Protein AF-T1GK92-F1 (afdb_monomer)

Sequence (75 aa):
MFYIIKTTIKATVSAYNTYKDPRVEHLPLVGSPFPVFAIVALYLLFSLKWGPRWMQTRKAYDLKNLIAIYNGIQV

Radius of gyration: 19.01 Å; Cα contacts (8 Å, |Δi|>4): 16; chains: 1; bounding box: 47×26×44 Å

Structure (mmCIF, N/CA/C/O backbone):
data_AF-T1GK92-F1
#
_entry.id   AF-T1GK92-F1
#
loop_
_atom_site.group_PDB
_atom_site.id
_atom_site.type_symbol
_atom_site.label_atom_id
_atom_site.label_alt_id
_atom_site.label_comp_id
_atom_site.label_asym_id
_atom_site.label_entity_id
_atom_site.label_seq_id
_atom_site.pdbx_PDB_ins_code
_atom_site.Cartn_x
_atom_site.Cartn_y
_atom_site.Cartn_z
_atom_site.occupancy
_atom_site.B_iso_or_equiv
_atom_site.auth_seq_id
_atom_site.auth_comp_id
_atom_site.auth_asym_id
_atom_site.auth_atom_id
_atom_site.pdbx_PDB_model_num
ATOM 1 N N . MET A 1 1 ? 26.019 9.818 -2.098 1.00 63.84 1 MET A N 1
ATOM 2 C CA . MET A 1 1 ? 24.642 9.356 -1.798 1.00 63.84 1 MET A CA 1
ATOM 3 C C . MET A 1 1 ? 23.736 9.352 -3.036 1.00 63.84 1 MET A C 1
ATOM 5 O O . MET A 1 1 ? 23.316 8.284 -3.455 1.00 63.84 1 MET A O 1
ATOM 9 N N . PHE A 1 2 ? 23.480 10.505 -3.673 1.00 84.38 2 PHE A N 1
ATOM 10 C CA . PHE A 1 2 ? 22.537 10.616 -4.804 1.00 84.38 2 PHE A CA 1
ATOM 11 C C . PHE A 1 2 ? 22.888 9.773 -6.037 1.00 84.38 2 PHE A C 1
ATOM 13 O O . PHE A 1 2 ? 21.990 9.259 -6.698 1.00 84.38 2 PHE A O 1
ATOM 20 N N . TYR A 1 3 ? 24.178 9.615 -6.339 1.00 90.50 3 TYR A N 1
ATOM 21 C CA . TYR A 1 3 ? 24.633 8.803 -7.469 1.00 90.50 3 TYR A CA 1
ATOM 22 C C . TYR A 1 3 ? 24.245 7.330 -7.305 1.00 90.50 3 TYR A C 1
ATOM 24 O O . TYR A 1 3 ? 23.620 6.760 -8.189 1.00 90.50 3 TYR A O 1
ATOM 32 N N . ILE A 1 4 ? 24.526 6.754 -6.132 1.00 91.12 4 ILE A N 1
ATOM 33 C CA . ILE A 1 4 ? 24.197 5.360 -5.810 1.00 91.12 4 ILE A CA 1
ATOM 34 C C . ILE A 1 4 ? 22.687 5.138 -5.926 1.00 91.12 4 ILE A C 1
ATOM 36 O O . ILE A 1 4 ? 22.264 4.226 -6.622 1.00 91.12 4 ILE A O 1
ATOM 40 N N . ILE A 1 5 ? 21.875 6.027 -5.343 1.00 90.06 5 ILE A N 1
ATOM 41 C CA . ILE A 1 5 ? 20.407 5.942 -5.415 1.00 90.06 5 ILE A CA 1
ATOM 42 C C . ILE A 1 5 ? 19.922 5.947 -6.870 1.00 90.06 5 ILE A C 1
ATOM 44 O O . ILE A 1 5 ? 19.131 5.089 -7.259 1.00 90.06 5 ILE A O 1
ATOM 48 N N . LYS A 1 6 ? 20.410 6.882 -7.697 1.00 91.50 6 LYS A N 1
ATOM 49 C CA . LYS A 1 6 ? 20.036 6.947 -9.119 1.00 91.50 6 LYS A CA 1
ATOM 50 C C . LYS A 1 6 ? 20.436 5.679 -9.873 1.00 91.50 6 LYS A C 1
ATOM 52 O O . LYS A 1 6 ? 19.665 5.214 -10.710 1.00 91.50 6 LYS A O 1
ATOM 57 N N . THR A 1 7 ? 21.608 5.124 -9.583 1.00 92.25 7 THR A N 1
ATOM 58 C CA . THR A 1 7 ? 22.095 3.894 -10.217 1.00 92.25 7 THR A CA 1
ATOM 59 C C . THR A 1 7 ? 21.242 2.691 -9.830 1.00 92.25 7 THR A C 1
ATOM 61 O O . THR A 1 7 ? 20.809 1.959 -10.716 1.00 92.25 7 THR A O 1
ATOM 64 N N . THR A 1 8 ? 20.911 2.525 -8.548 1.00 90.38 8 THR A N 1
ATOM 65 C CA . THR A 1 8 ? 20.057 1.422 -8.084 1.00 90.38 8 THR A CA 1
ATOM 66 C C . THR A 1 8 ? 18.650 1.520 -8.666 1.00 90.38 8 THR A C 1
ATOM 68 O O . THR A 1 8 ? 18.126 0.534 -9.171 1.00 90.38 8 THR A O 1
ATOM 71 N N . ILE A 1 9 ? 18.060 2.721 -8.683 1.00 91.38 9 ILE A N 1
ATOM 72 C CA . ILE A 1 9 ? 16.742 2.956 -9.290 1.00 91.38 9 ILE A CA 1
ATOM 73 C C . ILE A 1 9 ? 16.752 2.583 -1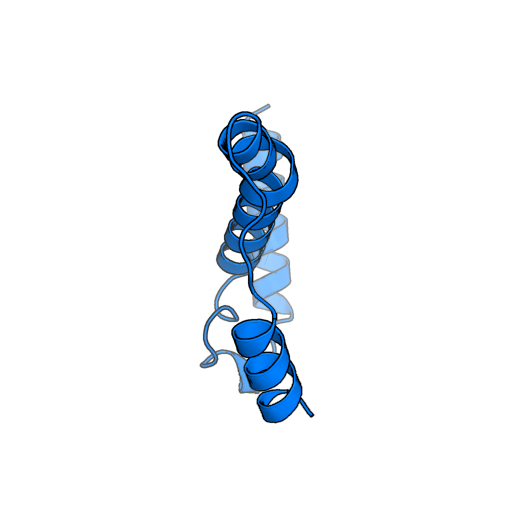0.776 1.00 91.38 9 ILE A C 1
ATOM 75 O O . ILE A 1 9 ? 15.864 1.868 -11.239 1.00 91.38 9 ILE A O 1
ATOM 79 N N . LYS A 1 10 ? 17.767 3.028 -11.527 1.00 91.56 10 LYS A N 1
ATOM 80 C CA . LYS A 1 10 ? 17.908 2.673 -12.945 1.00 91.56 10 LYS A CA 1
ATOM 81 C C . LYS A 1 10 ? 18.075 1.170 -13.146 1.00 91.56 10 LYS A C 1
ATOM 83 O O . LYS A 1 10 ? 17.454 0.625 -14.052 1.00 91.56 10 LYS A O 1
ATOM 88 N N . ALA A 1 11 ? 18.869 0.506 -12.309 1.00 91.94 11 ALA A N 1
ATOM 89 C CA . ALA A 1 11 ? 19.064 -0.938 -12.378 1.00 91.94 11 ALA A CA 1
ATOM 90 C C . ALA A 1 11 ? 17.747 -1.699 -12.147 1.00 91.94 11 ALA A C 1
ATOM 92 O O . ALA A 1 11 ? 17.400 -2.559 -12.953 1.00 91.94 11 ALA A O 1
ATOM 93 N N . THR A 1 12 ? 16.973 -1.332 -11.120 1.00 89.00 12 THR A N 1
ATOM 94 C CA . THR A 1 12 ? 15.669 -1.949 -10.828 1.00 89.00 12 THR A CA 1
ATOM 95 C C . THR A 1 12 ? 14.669 -1.746 -11.964 1.00 89.00 12 THR A C 1
ATOM 97 O O . THR A 1 12 ? 14.000 -2.693 -12.370 1.00 89.00 12 THR A O 1
ATOM 100 N N . VAL A 1 13 ? 14.577 -0.532 -12.514 1.00 91.25 13 VAL A N 1
ATOM 101 C CA . VAL A 1 13 ? 13.677 -0.239 -13.644 1.00 91.25 13 VAL A CA 1
ATOM 102 C C . VAL A 1 13 ? 14.107 -0.986 -14.905 1.00 91.25 13 VAL A C 1
ATOM 104 O O . VAL A 1 13 ? 13.264 -1.513 -15.626 1.00 91.25 13 VAL A O 1
ATOM 107 N N . SER A 1 14 ? 15.412 -1.066 -15.164 1.00 92.88 14 SER A N 1
ATOM 108 C CA . SER A 1 14 ? 15.956 -1.807 -16.303 1.00 92.88 14 SER A CA 1
ATOM 109 C C . SER A 1 14 ? 15.644 -3.302 -16.201 1.00 92.88 14 SER A C 1
ATOM 111 O O . SER A 1 14 ? 15.109 -3.888 -17.141 1.00 92.88 14 SER A O 1
ATOM 113 N N . ALA A 1 15 ? 15.889 -3.906 -15.034 1.00 92.69 15 ALA A N 1
ATOM 114 C CA . ALA A 1 15 ? 15.546 -5.299 -14.768 1.00 92.69 15 ALA A CA 1
ATOM 115 C C . ALA A 1 15 ? 14.040 -5.554 -14.939 1.00 92.69 15 ALA A C 1
ATOM 117 O O . ALA A 1 15 ? 13.659 -6.490 -15.638 1.00 92.69 15 ALA A O 1
ATOM 118 N N . TYR A 1 16 ? 13.187 -4.684 -14.386 1.00 91.19 16 TYR A N 1
ATOM 119 C CA . TYR A 1 16 ? 11.736 -4.786 -14.547 1.00 91.19 16 TYR A CA 1
ATOM 120 C C . TYR A 1 16 ? 11.318 -4.798 -16.020 1.00 91.19 16 TYR A C 1
ATOM 122 O O . TYR A 1 16 ? 10.589 -5.682 -16.454 1.00 91.19 16 TYR A O 1
ATOM 130 N N . ASN A 1 17 ? 11.839 -3.861 -16.811 1.00 91.25 17 ASN A N 1
ATOM 131 C CA . ASN A 1 17 ? 11.521 -3.767 -18.235 1.00 91.25 17 ASN A CA 1
ATOM 132 C C . ASN A 1 17 ? 12.094 -4.919 -19.072 1.00 91.25 17 ASN A C 1
ATOM 134 O O . ASN A 1 17 ? 11.561 -5.198 -20.141 1.00 91.25 17 ASN A O 1
ATOM 138 N N . THR A 1 18 ? 13.161 -5.573 -18.605 1.00 93.69 18 THR A N 1
ATOM 139 C CA . THR A 1 18 ? 13.802 -6.697 -19.308 1.00 93.69 18 THR A CA 1
ATOM 140 C C . THR A 1 18 ? 13.015 -7.994 -19.127 1.00 93.69 18 THR A C 1
ATOM 142 O O . THR A 1 18 ? 12.926 -8.788 -20.057 1.00 93.69 18 THR A O 1
ATOM 145 N N . TYR A 1 19 ? 12.431 -8.201 -17.943 1.00 91.25 19 TYR A N 1
ATOM 146 C CA . TYR A 1 19 ? 11.744 -9.445 -17.575 1.00 91.25 19 TYR A CA 1
ATOM 147 C C . TYR A 1 19 ? 10.218 -9.309 -17.462 1.00 91.25 19 TYR A C 1
ATOM 149 O O . TYR A 1 19 ? 9.559 -10.244 -17.006 1.00 91.25 19 TYR A O 1
ATOM 157 N N . LYS A 1 20 ? 9.636 -8.164 -17.843 1.00 91.00 20 LYS A N 1
ATOM 158 C CA . LYS A 1 20 ? 8.178 -7.975 -17.826 1.00 91.00 20 LYS A CA 1
ATOM 159 C C . LYS A 1 20 ? 7.487 -8.943 -18.792 1.00 91.00 20 LYS A C 1
ATOM 161 O O . LYS A 1 20 ? 7.953 -9.161 -19.908 1.00 91.00 20 LYS A O 1
ATOM 166 N N . ASP A 1 21 ? 6.347 -9.484 -18.373 1.00 93.38 21 ASP A N 1
ATOM 167 C CA . ASP A 1 21 ? 5.493 -10.300 -19.235 1.00 93.38 21 ASP A CA 1
ATOM 168 C C . ASP A 1 21 ? 4.560 -9.384 -20.055 1.00 93.38 21 ASP A C 1
ATOM 170 O O . ASP A 1 21 ? 3.738 -8.669 -19.470 1.00 93.38 21 ASP A O 1
ATOM 174 N N . PRO A 1 22 ? 4.645 -9.388 -21.399 1.00 92.44 22 PRO A N 1
ATOM 175 C CA . PRO A 1 22 ? 3.842 -8.505 -22.245 1.00 92.44 22 PRO A CA 1
ATOM 176 C C . PRO A 1 22 ? 2.336 -8.785 -22.156 1.00 92.44 22 PRO A C 1
ATOM 178 O O . PRO A 1 22 ? 1.527 -7.903 -22.443 1.00 92.44 22 PRO A O 1
ATOM 181 N N . ARG A 1 23 ? 1.922 -9.986 -21.730 1.00 94.50 23 ARG A N 1
ATOM 182 C CA . ARG A 1 23 ? 0.499 -10.360 -21.644 1.00 94.50 23 ARG A CA 1
ATOM 183 C C . ARG A 1 23 ? -0.254 -9.562 -20.584 1.00 94.50 23 ARG A C 1
ATOM 185 O O . ARG A 1 23 ? -1.459 -9.377 -20.711 1.00 94.50 23 ARG A O 1
ATOM 192 N N . VAL A 1 24 ? 0.447 -9.086 -19.558 1.00 93.69 24 VAL A N 1
ATOM 193 C CA . VAL A 1 24 ? -0.138 -8.389 -18.401 1.00 93.69 24 VAL A CA 1
ATOM 194 C C . VAL A 1 24 ? 0.186 -6.897 -18.373 1.00 93.69 24 VAL A C 1
ATOM 196 O O . VAL A 1 24 ? -0.273 -6.194 -17.482 1.00 93.69 24 VAL A O 1
ATOM 199 N N . GLU A 1 25 ? 0.946 -6.384 -19.344 1.00 89.56 25 GLU A N 1
ATOM 200 C CA . GLU A 1 25 ? 1.414 -4.990 -19.350 1.00 89.56 25 GLU A CA 1
ATOM 201 C C . GLU A 1 25 ? 0.270 -3.963 -19.396 1.00 89.56 25 GLU A C 1
ATOM 203 O O . GLU A 1 25 ? 0.385 -2.874 -18.839 1.00 89.56 25 GLU A O 1
ATOM 208 N N . HIS A 1 26 ? -0.856 -4.326 -20.012 1.00 90.88 26 HIS A N 1
ATOM 209 C CA . HIS A 1 26 ? -2.053 -3.487 -20.080 1.00 90.88 26 HIS A CA 1
ATOM 210 C C . HIS A 1 26 ? -2.835 -3.424 -18.756 1.00 90.88 26 HIS A C 1
ATOM 212 O O . HIS A 1 26 ? -3.752 -2.610 -18.627 1.00 90.88 26 HIS A O 1
ATOM 218 N N . LEU A 1 27 ? -2.515 -4.287 -17.785 1.00 94.50 27 LEU A N 1
ATOM 219 C CA . LEU A 1 27 ? -3.212 -4.323 -16.506 1.00 94.50 27 LEU A CA 1
ATOM 220 C C . LEU A 1 27 ? -2.816 -3.122 -15.633 1.00 94.50 27 LEU A C 1
ATOM 222 O O . LEU A 1 27 ? -1.654 -2.693 -15.619 1.00 94.50 27 LEU A O 1
ATOM 226 N N . PRO A 1 28 ? -3.764 -2.578 -14.852 1.00 93.38 28 PRO A N 1
ATOM 227 C CA . PRO A 1 28 ? -3.470 -1.485 -13.938 1.00 93.38 28 PRO A CA 1
ATOM 228 C C . PRO A 1 28 ? -2.402 -1.903 -12.919 1.00 93.38 28 PRO A C 1
ATOM 230 O O . PRO A 1 28 ? -2.378 -3.040 -12.460 1.00 93.38 28 PRO A O 1
ATOM 233 N N . LEU A 1 29 ? -1.536 -0.957 -12.538 1.00 92.31 29 LEU A N 1
ATOM 234 C CA . LEU A 1 29 ? -0.428 -1.130 -11.578 1.00 92.31 29 LEU A CA 1
ATOM 235 C C . LEU A 1 29 ? 0.747 -2.010 -12.050 1.00 92.31 29 LEU A C 1
ATOM 237 O O . LEU A 1 29 ? 1.749 -2.075 -11.341 1.00 92.31 29 LEU A O 1
ATOM 241 N N . VAL A 1 30 ? 0.678 -2.617 -13.241 1.00 91.19 30 VAL A N 1
ATOM 242 C CA . VAL A 1 30 ? 1.723 -3.515 -13.782 1.00 91.19 30 VAL A CA 1
ATOM 243 C C . VAL A 1 30 ? 2.681 -2.803 -14.753 1.00 91.19 30 VAL A C 1
ATOM 245 O O . VAL A 1 30 ? 3.749 -3.311 -15.071 1.00 91.19 30 VAL A O 1
ATOM 248 N N . GLY A 1 31 ? 2.389 -1.581 -15.200 1.00 85.75 31 GLY A N 1
ATOM 249 C CA . GLY A 1 31 ? 3.293 -0.851 -16.107 1.00 85.75 31 GLY A CA 1
ATOM 250 C C . GLY A 1 31 ? 4.637 -0.435 -15.478 1.00 85.75 31 GLY A C 1
ATOM 251 O O . GLY A 1 31 ? 5.609 -0.170 -16.181 1.00 85.75 31 GLY A O 1
ATOM 252 N N . SER A 1 32 ? 4.721 -0.360 -14.148 1.00 87.69 32 SER A N 1
ATOM 253 C CA . SER A 1 32 ? 5.918 0.060 -13.414 1.00 87.69 32 SER A CA 1
ATOM 254 C C . SER A 1 32 ? 5.894 -0.525 -12.000 1.00 87.69 32 SER A C 1
ATOM 256 O O . SER A 1 32 ? 4.808 -0.697 -11.452 1.00 87.69 32 SER A O 1
ATOM 258 N N . PRO A 1 33 ? 7.048 -0.773 -11.354 1.00 87.69 33 PRO A N 1
ATOM 259 C CA . PRO A 1 33 ? 7.069 -1.237 -9.969 1.00 87.69 33 PRO A CA 1
ATOM 260 C C . PRO A 1 33 ? 6.729 -0.130 -8.952 1.00 87.69 33 PRO A C 1
ATOM 262 O O . PRO A 1 33 ? 6.304 -0.421 -7.835 1.00 87.69 33 PRO A O 1
ATOM 265 N N . PHE A 1 34 ? 6.903 1.152 -9.304 1.00 91.88 34 PHE A N 1
ATOM 266 C CA . PHE A 1 34 ? 6.738 2.261 -8.351 1.00 91.88 34 PHE A CA 1
ATOM 267 C C . PHE A 1 34 ? 5.317 2.446 -7.800 1.00 91.88 34 PHE A C 1
ATOM 269 O O . PHE A 1 34 ? 5.210 2.692 -6.598 1.00 91.88 34 PHE A O 1
ATOM 276 N N . PRO A 1 35 ? 4.235 2.330 -8.596 1.00 93.25 35 PRO A N 1
ATOM 277 C CA . PRO A 1 35 ? 2.870 2.438 -8.088 1.00 93.25 35 PRO A CA 1
ATOM 278 C C . PRO A 1 35 ? 2.580 1.477 -6.931 1.00 93.25 35 PRO A C 1
ATOM 280 O O . PRO A 1 35 ? 2.046 1.900 -5.908 1.00 93.25 35 PRO A O 1
ATOM 283 N N . VAL A 1 36 ? 2.994 0.211 -7.043 1.00 93.56 36 VAL A N 1
ATOM 284 C CA . VAL A 1 36 ? 2.791 -0.791 -5.984 1.00 93.56 36 VAL A CA 1
ATOM 285 C C . VAL A 1 36 ? 3.572 -0.415 -4.726 1.00 93.56 36 VAL A C 1
ATOM 287 O O . VAL A 1 36 ? 3.006 -0.396 -3.633 1.00 93.56 36 VAL A O 1
ATOM 290 N N . PHE A 1 37 ? 4.848 -0.039 -4.870 1.00 94.25 37 PHE A N 1
ATOM 291 C CA . PHE A 1 37 ? 5.653 0.410 -3.731 1.00 94.25 37 PHE A CA 1
ATOM 292 C C . PHE A 1 37 ? 5.056 1.641 -3.041 1.00 94.25 37 PHE A C 1
ATOM 294 O O . PHE A 1 37 ? 5.050 1.705 -1.813 1.00 94.25 37 PHE A O 1
ATOM 301 N N . ALA A 1 38 ? 4.525 2.596 -3.806 1.00 95.88 38 ALA A N 1
ATOM 302 C CA . ALA A 1 38 ? 3.872 3.779 -3.260 1.00 95.88 38 ALA A CA 1
ATOM 303 C C . ALA A 1 38 ? 2.608 3.419 -2.464 1.00 95.88 38 ALA A C 1
ATOM 305 O O . ALA A 1 38 ? 2.441 3.907 -1.346 1.00 95.88 38 ALA A O 1
ATOM 306 N N . ILE A 1 39 ? 1.756 2.532 -2.996 1.00 97.88 39 ILE A N 1
ATOM 307 C CA . ILE A 1 39 ? 0.543 2.064 -2.306 1.00 97.88 39 ILE A CA 1
ATOM 308 C C . ILE A 1 39 ? 0.908 1.360 -0.998 1.00 97.88 39 ILE A C 1
ATOM 310 O O . ILE A 1 39 ? 0.335 1.675 0.043 1.00 97.88 39 ILE A O 1
ATOM 314 N N . VAL A 1 40 ? 1.890 0.455 -1.021 1.00 97.69 40 VAL A N 1
ATOM 315 C CA . VAL A 1 40 ? 2.332 -0.265 0.182 1.00 97.69 40 VAL A CA 1
ATOM 316 C C . VAL A 1 40 ? 2.932 0.696 1.208 1.00 97.69 40 VAL A C 1
ATOM 318 O O . VAL A 1 40 ? 2.598 0.619 2.389 1.00 97.69 40 VAL A O 1
ATOM 321 N N . ALA A 1 41 ? 3.774 1.640 0.783 1.00 98.06 41 ALA A N 1
ATOM 322 C CA . ALA A 1 41 ? 4.339 2.641 1.682 1.00 98.06 41 ALA A CA 1
ATOM 323 C C . ALA A 1 41 ? 3.243 3.499 2.331 1.00 98.06 41 ALA A C 1
ATOM 325 O O . ALA A 1 41 ? 3.270 3.715 3.544 1.00 98.06 41 ALA A O 1
ATOM 326 N N . LEU A 1 42 ? 2.253 3.941 1.551 1.00 98.31 42 LEU A N 1
ATOM 327 C CA . LEU A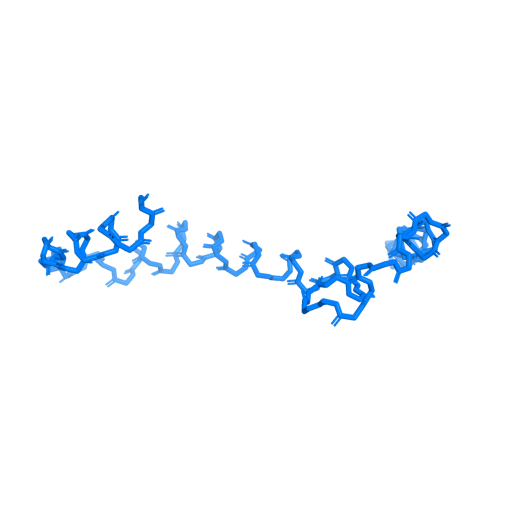 1 42 ? 1.111 4.698 2.058 1.00 98.31 42 LEU A CA 1
ATOM 328 C C . LEU A 1 42 ? 0.266 3.867 3.029 1.00 98.31 42 LEU A C 1
ATOM 330 O O . LEU A 1 42 ? -0.086 4.360 4.100 1.00 98.31 42 LEU A O 1
ATOM 334 N N . TYR A 1 43 ? -0.007 2.606 2.691 1.00 98.19 43 TYR A N 1
ATOM 335 C CA . TYR A 1 43 ? -0.722 1.667 3.551 1.00 98.19 43 TYR A CA 1
ATOM 336 C C . TYR A 1 43 ? -0.017 1.501 4.901 1.00 98.19 43 TYR A C 1
ATOM 338 O O . TYR A 1 43 ? -0.653 1.627 5.945 1.00 98.19 43 TYR A O 1
ATOM 346 N N . LEU A 1 44 ? 1.304 1.298 4.901 1.00 98.44 44 LEU A N 1
ATOM 347 C CA . LEU A 1 44 ? 2.083 1.158 6.132 1.00 98.44 44 LEU A CA 1
ATOM 348 C C . LEU A 1 44 ? 2.125 2.460 6.937 1.00 98.44 44 LEU A C 1
ATOM 350 O O . LEU A 1 44 ? 1.964 2.431 8.157 1.00 98.44 44 LEU A O 1
ATOM 354 N N . LEU A 1 45 ? 2.302 3.611 6.284 1.00 98.38 45 LEU A N 1
ATOM 355 C CA . LEU A 1 45 ? 2.254 4.914 6.955 1.00 98.38 45 LEU A CA 1
ATOM 356 C C . LEU A 1 45 ? 0.898 5.148 7.624 1.00 98.38 45 LEU A C 1
ATOM 358 O O . LEU A 1 45 ? 0.841 5.587 8.779 1.00 98.38 45 LEU A O 1
ATOM 362 N N . PHE A 1 46 ? -0.182 4.813 6.924 1.00 98.38 46 PHE A N 1
ATOM 363 C CA . PHE A 1 46 ? -1.524 4.895 7.466 1.00 98.38 46 PHE A CA 1
ATOM 364 C C . PHE A 1 46 ? -1.711 3.918 8.630 1.00 98.38 46 PHE A C 1
ATOM 366 O O . PHE A 1 46 ? -2.013 4.349 9.738 1.00 98.38 46 PHE A O 1
ATOM 373 N N . SER A 1 47 ? -1.460 2.627 8.424 1.00 97.81 47 SER A N 1
ATOM 374 C CA . SER A 1 47 ? -1.733 1.587 9.418 1.00 97.81 47 SER A CA 1
ATOM 375 C C . SER A 1 47 ? -0.875 1.709 10.678 1.00 97.81 47 SER A C 1
ATOM 377 O O . SER A 1 47 ? -1.363 1.426 11.768 1.00 97.81 47 SER A O 1
ATOM 379 N N .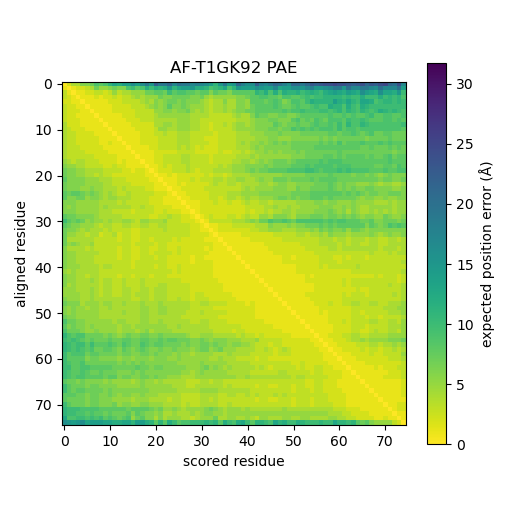 LEU A 1 48 ? 0.396 2.103 10.551 1.00 98.12 48 LEU A N 1
ATOM 380 C CA . LEU A 1 48 ? 1.337 2.104 11.676 1.00 98.12 48 LEU A CA 1
ATOM 381 C C . LEU A 1 48 ? 1.404 3.445 12.404 1.00 98.12 48 LEU A C 1
ATOM 383 O O . LEU A 1 48 ? 1.736 3.479 13.587 1.00 98.12 48 LEU A O 1
ATOM 387 N N . LYS A 1 49 ? 1.141 4.561 11.713 1.00 97.69 49 LYS A N 1
ATOM 388 C CA . LYS A 1 49 ? 1.322 5.901 12.290 1.00 97.69 49 LYS A CA 1
ATOM 389 C C . LYS A 1 49 ? 0.044 6.719 12.276 1.00 97.69 49 LYS A C 1
ATOM 391 O O . LYS A 1 49 ? -0.416 7.129 13.341 1.00 97.69 49 LYS A O 1
AT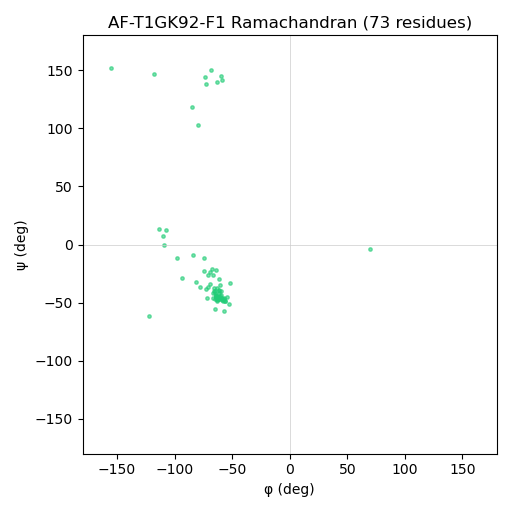OM 396 N N . TRP A 1 50 ? -0.509 7.003 11.099 1.00 98.12 50 TRP A N 1
ATOM 397 C CA . TRP A 1 50 ? -1.597 7.982 10.993 1.00 98.12 50 TRP A CA 1
ATOM 398 C C . TRP A 1 50 ? -2.916 7.465 11.563 1.00 98.12 50 TRP A C 1
ATOM 400 O O . TRP A 1 50 ? -3.537 8.165 12.356 1.00 98.12 50 TRP A O 1
ATOM 410 N N . GLY A 1 51 ? -3.304 6.238 11.224 1.00 97.50 51 GLY A N 1
ATOM 411 C CA . GLY A 1 51 ? -4.507 5.570 11.713 1.00 97.50 51 GLY A CA 1
ATOM 412 C C . GLY A 1 51 ? -4.534 5.469 13.239 1.00 97.50 51 GLY A C 1
ATOM 413 O O . GLY A 1 51 ? -5.439 6.041 13.848 1.00 97.50 51 GLY A O 1
ATOM 414 N N . PRO A 1 52 ? -3.527 4.850 13.890 1.00 97.69 52 PRO A N 1
ATOM 415 C CA . PRO A 1 52 ? -3.475 4.771 15.346 1.00 97.69 52 PRO A CA 1
ATOM 416 C C . PRO A 1 52 ? -3.512 6.149 16.006 1.00 97.69 52 PRO A C 1
ATOM 418 O O . PRO A 1 52 ? -4.312 6.362 16.911 1.00 97.69 52 PRO A O 1
ATOM 421 N N . ARG A 1 53 ? -2.719 7.116 15.513 1.00 97.88 53 ARG A N 1
ATOM 422 C CA . ARG A 1 53 ? -2.693 8.484 16.057 1.00 97.88 53 ARG A CA 1
ATOM 423 C C . ARG A 1 53 ? -4.044 9.187 15.940 1.00 97.88 53 ARG A C 1
ATOM 425 O O . ARG A 1 53 ? -4.444 9.894 16.857 1.00 97.88 53 ARG A O 1
ATOM 432 N N . TRP A 1 54 ? -4.755 8.985 14.837 1.00 97.31 54 TRP A N 1
ATOM 433 C CA . TRP A 1 54 ? -6.084 9.549 14.620 1.00 97.3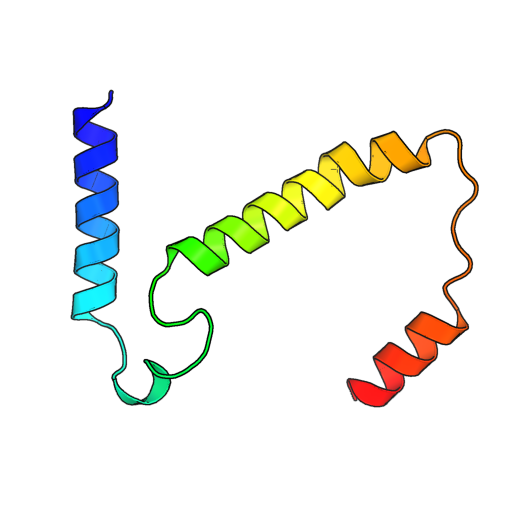1 54 TRP A CA 1
ATOM 434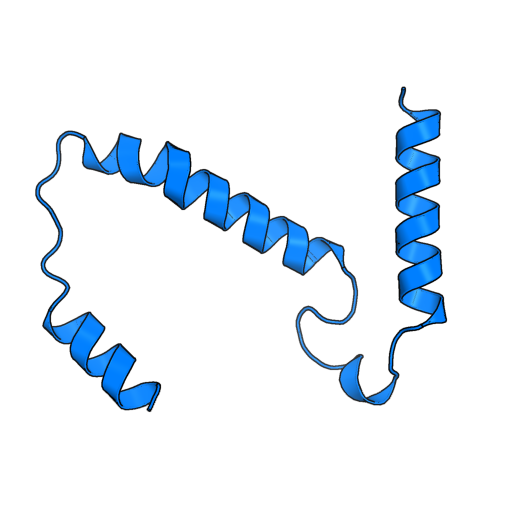 C C . TRP A 1 54 ? -7.154 8.924 15.528 1.00 97.31 54 TRP A C 1
ATOM 436 O O . TRP A 1 54 ? -8.073 9.622 15.961 1.00 97.31 54 TRP A O 1
ATOM 446 N N . MET A 1 55 ? -7.024 7.633 15.848 1.00 97.81 55 MET A N 1
ATOM 447 C CA . MET A 1 55 ? -7.970 6.910 16.704 1.00 97.81 55 MET A CA 1
ATOM 448 C C . MET A 1 55 ? -7.713 7.068 18.209 1.00 97.81 55 MET A C 1
ATOM 450 O O . MET A 1 55 ? -8.567 6.668 18.992 1.00 97.81 55 MET A O 1
ATOM 454 N N . GLN A 1 56 ? -6.596 7.671 18.635 1.00 97.56 56 GLN A N 1
ATOM 455 C CA . GLN A 1 56 ? -6.210 7.779 20.055 1.00 97.56 56 GLN A CA 1
A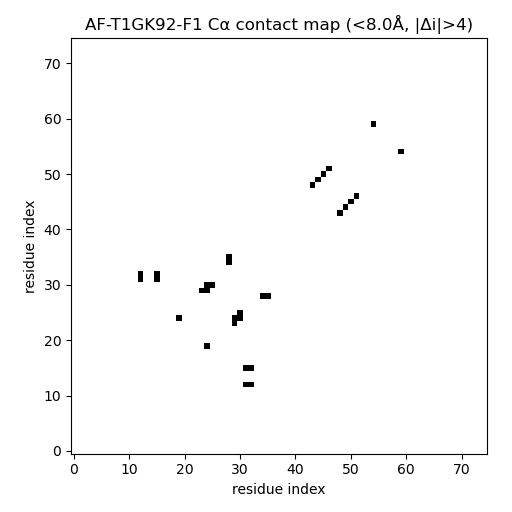TOM 456 C C . GLN A 1 56 ? -7.300 8.349 20.975 1.00 97.56 56 GLN A C 1
ATOM 458 O O . GLN A 1 56 ? -7.387 7.960 22.134 1.00 97.56 56 GLN A O 1
ATOM 463 N N . THR A 1 57 ? -8.132 9.262 20.476 1.00 97.62 57 THR A N 1
ATOM 464 C CA . THR A 1 57 ? -9.196 9.924 21.250 1.00 97.62 57 THR A CA 1
ATOM 465 C C . THR A 1 57 ? -10.600 9.555 20.772 1.00 97.62 57 THR A C 1
ATOM 467 O O . THR A 1 57 ? -11.577 10.212 21.133 1.00 97.62 57 THR A O 1
ATOM 470 N N . ARG A 1 58 ? -10.724 8.518 19.936 1.00 97.31 58 ARG A N 1
ATOM 471 C CA . ARG A 1 58 ? -11.979 8.122 19.288 1.00 97.31 58 ARG A CA 1
ATOM 472 C C . ARG A 1 58 ? -12.376 6.716 19.718 1.00 97.31 58 ARG A C 1
ATOM 474 O O . ARG A 1 58 ? -11.530 5.855 19.932 1.00 97.31 58 ARG A O 1
ATOM 481 N N . LYS A 1 59 ? -13.682 6.467 19.812 1.00 96.88 59 LYS A N 1
ATOM 482 C CA . LYS A 1 59 ? -14.197 5.102 19.970 1.00 96.88 59 LYS A CA 1
ATOM 483 C C . LYS A 1 59 ? -13.953 4.309 18.684 1.00 96.88 59 LYS A C 1
ATOM 485 O O . LYS A 1 59 ? -13.938 4.886 17.597 1.00 96.88 59 LYS A O 1
ATOM 490 N N . ALA A 1 60 ? -13.782 2.996 18.820 1.00 96.12 60 ALA A N 1
ATOM 491 C CA . ALA A 1 60 ? -13.690 2.098 17.676 1.00 96.12 60 ALA A CA 1
ATOM 492 C C . ALA A 1 60 ? -14.963 2.185 16.817 1.00 96.12 60 ALA A C 1
ATOM 494 O O . ALA A 1 60 ? -16.069 2.316 17.346 1.00 96.12 60 ALA A O 1
ATOM 495 N N . TYR A 1 61 ? -14.797 2.118 15.497 1.00 96.62 61 TYR A N 1
ATOM 496 C CA . TYR A 1 61 ? -15.913 2.099 14.556 1.00 96.62 61 TYR A CA 1
ATOM 497 C C . TYR A 1 61 ? -16.631 0.745 14.603 1.00 96.62 61 TYR A C 1
ATOM 499 O O . TYR A 1 61 ? -15.977 -0.298 14.628 1.00 96.62 61 TYR A O 1
ATOM 507 N N . ASP A 1 62 ? -17.966 0.751 14.568 1.00 97.44 62 ASP A N 1
ATOM 508 C CA . ASP A 1 62 ? -18.738 -0.472 14.348 1.00 97.44 62 ASP A CA 1
ATOM 509 C C . ASP A 1 62 ? -18.750 -0.800 12.852 1.00 97.44 62 ASP A C 1
ATOM 511 O O . ASP A 1 62 ? -19.438 -0.163 12.054 1.00 97.44 62 ASP A O 1
ATOM 515 N N . LEU A 1 63 ? -17.935 -1.782 12.472 1.00 97.31 63 LEU A N 1
ATOM 516 C CA . LEU A 1 63 ? -17.774 -2.231 11.091 1.00 97.31 63 LEU A CA 1
ATOM 517 C C . LEU A 1 63 ? -18.415 -3.601 10.847 1.00 97.31 63 LEU A C 1
ATOM 519 O O . LEU A 1 63 ? -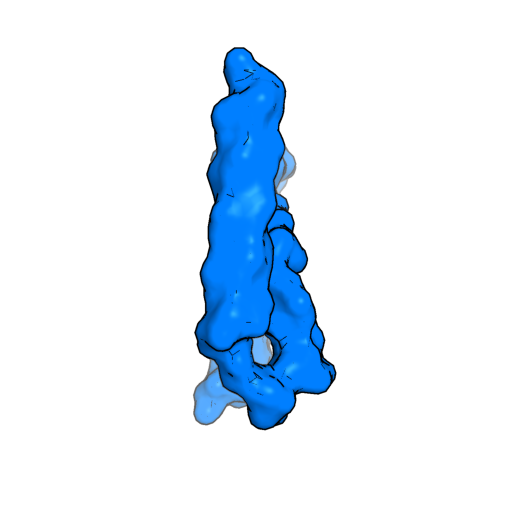18.165 -4.198 9.801 1.00 97.31 63 LEU A O 1
ATOM 523 N N . LYS A 1 64 ? -19.237 -4.119 11.773 1.00 97.38 64 LYS A N 1
ATOM 524 C CA . LYS A 1 64 ? -19.750 -5.499 11.715 1.00 97.38 64 LYS A CA 1
ATOM 525 C C . LYS A 1 64 ? -20.421 -5.828 10.378 1.00 97.38 64 LYS A C 1
ATOM 527 O O . LYS A 1 64 ? -20.067 -6.815 9.738 1.00 97.38 64 LYS A O 1
ATOM 532 N N . ASN A 1 65 ? -21.349 -4.981 9.934 1.00 97.19 65 ASN A N 1
ATOM 533 C CA . ASN A 1 65 ? -22.077 -5.194 8.679 1.00 97.19 65 ASN A CA 1
ATOM 534 C C . ASN A 1 65 ? -21.180 -4.985 7.451 1.00 97.19 65 ASN A C 1
ATOM 536 O O . ASN A 1 65 ? -21.290 -5.728 6.481 1.00 97.19 65 ASN A O 1
ATOM 540 N N . LEU A 1 66 ? -20.264 -4.012 7.504 1.00 97.62 66 LEU A N 1
ATOM 541 C CA . LEU A 1 66 ? -19.327 -3.747 6.412 1.00 97.62 66 LEU A CA 1
ATOM 542 C C . LEU A 1 66 ? -18.387 -4.939 6.191 1.00 97.62 66 LEU A C 1
ATOM 544 O O . LEU A 1 66 ? -18.200 -5.370 5.057 1.00 97.62 66 LEU A O 1
ATOM 548 N N . ILE A 1 67 ? -17.845 -5.499 7.275 1.00 97.69 67 ILE A N 1
ATOM 549 C CA . ILE A 1 67 ? -16.980 -6.683 7.236 1.00 97.69 67 ILE A CA 1
ATOM 550 C C . ILE A 1 67 ? -17.766 -7.903 6.742 1.00 97.69 67 ILE A C 1
ATOM 552 O O . ILE A 1 67 ? -17.242 -8.674 5.944 1.00 97.69 67 ILE A O 1
ATOM 556 N N . ALA A 1 68 ? -19.025 -8.070 7.162 1.00 97.62 68 ALA A N 1
ATOM 557 C CA . ALA A 1 68 ? -19.870 -9.163 6.680 1.00 97.62 68 ALA A CA 1
ATOM 558 C C . ALA A 1 68 ? -20.104 -9.092 5.159 1.00 97.62 68 ALA A C 1
ATOM 560 O O . ALA A 1 68 ? -19.941 -10.100 4.475 1.00 97.62 68 ALA A O 1
ATOM 561 N N . ILE A 1 69 ? -20.420 -7.905 4.624 1.00 98.06 69 ILE A N 1
ATOM 562 C CA . ILE A 1 69 ? -20.579 -7.684 3.175 1.00 98.06 69 ILE A CA 1
ATOM 563 C C . ILE A 1 69 ? -19.259 -7.941 2.446 1.00 98.06 69 ILE A C 1
ATOM 565 O O . ILE A 1 69 ? -19.241 -8.652 1.446 1.00 98.06 69 ILE A O 1
ATOM 569 N N . TYR A 1 70 ? -18.156 -7.391 2.960 1.00 97.44 70 TYR A N 1
ATOM 570 C CA . TYR A 1 70 ? -16.830 -7.582 2.380 1.00 97.44 70 TYR A CA 1
ATOM 571 C C . TYR A 1 70 ? -16.472 -9.072 2.278 1.00 97.44 70 TYR A C 1
ATOM 573 O O . TYR A 1 70 ? -16.113 -9.543 1.202 1.00 97.44 70 TYR A O 1
ATOM 581 N N . ASN A 1 71 ? -16.652 -9.831 3.361 1.00 97.38 71 ASN A N 1
ATOM 582 C CA . ASN A 1 71 ? -16.383 -11.268 3.375 1.00 97.38 71 ASN A CA 1
ATOM 583 C C . ASN A 1 71 ? -17.295 -12.042 2.411 1.00 97.38 71 ASN A C 1
ATOM 585 O O . ASN A 1 71 ? -16.830 -12.982 1.777 1.00 97.38 71 ASN A O 1
ATOM 589 N N . GLY A 1 72 ? -18.569 -11.651 2.291 1.00 97.69 72 GLY A N 1
ATOM 590 C CA . GLY A 1 72 ? -19.525 -12.298 1.388 1.00 97.69 72 GLY A CA 1
ATOM 591 C C . GLY A 1 72 ? -19.274 -12.029 -0.099 1.00 97.69 72 GLY A C 1
ATOM 592 O O . GLY A 1 72 ? -19.656 -12.849 -0.919 1.00 97.69 72 GLY A O 1
ATOM 593 N N . ILE A 1 73 ? -18.645 -10.904 -0.454 1.00 97.81 73 ILE A N 1
ATOM 594 C CA . ILE A 1 73 ? -18.197 -10.626 -1.832 1.00 97.81 73 ILE A CA 1
ATOM 595 C C . ILE A 1 73 ? -16.861 -11.323 -2.124 1.00 97.81 73 ILE A C 1
ATOM 597 O O . ILE A 1 73 ? -16.583 -11.671 -3.268 1.00 97.81 73 ILE A O 1
ATOM 601 N N . GLN A 1 74 ? -16.005 -11.464 -1.108 1.00 95.94 74 GLN A N 1
ATOM 602 C CA . GLN A 1 74 ? -14.665 -12.024 -1.264 1.00 95.94 74 GLN A CA 1
ATOM 603 C C . GLN A 1 74 ? -14.665 -13.542 -1.502 1.00 95.94 74 GLN A C 1
ATOM 605 O O . GLN A 1 74 ? -13.790 -14.021 -2.226 1.00 95.94 74 GLN A O 1
ATOM 610 N N . VAL A 1 75 ? -15.561 -14.283 -0.835 1.00 89.06 75 VAL A N 1
ATOM 611 C CA . VAL A 1 75 ? -15.663 -15.754 -0.926 1.00 89.06 75 VAL A CA 1
ATOM 612 C C . VAL A 1 75 ? -16.578 -16.180 -2.068 1.00 89.06 75 VAL A C 1
ATOM 614 O O . VAL A 1 75 ? -16.230 -17.188 -2.719 1.00 89.06 75 VAL A O 1
#

Mean predicted aligned error: 4.53 Å

Organism: Megaselia scalaris (NCBI:txid36166)

Solvent-accessible surface area (backbone atoms only — not comparable to full-atom values): 4602 Å² total; per-residue (Å²): 112,70,66,59,55,54,51,53,53,50,50,54,53,50,52,48,71,71,70,58,60,78,92,51,43,86,41,86,68,56,76,46,73,60,61,53,55,50,52,52,51,50,50,49,48,35,66,72,48,51,48,54,66,67,43,73,89,50,80,84,80,89,48,67,68,60,53,52,52,52,52,66,73,72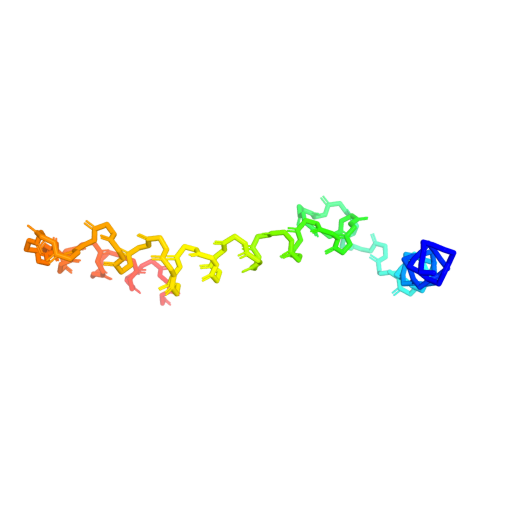,108

Foldseek 3Di:
DVVVVVVVVVVQQVVLVVPQDPVCCPPPPSVGVVVVVVVVVVVCCCVPPVVCVVCVPPDDDDCPVVVVVVVVVVD

Secondary structure (DSSP, 8-state):
-HHHHHHHHHHHHHHHHHH--GGGTTSTT-S-SHHHHHHHHHHHHIIIIIHHHHHTTSPPP--HHHHHHHHHHH-

InterPro domains:
  IPR002076 ELO family [PF01151] (29-75)

pLDDT: mean 94.03, std 4.97, range [63.84, 98.44]